Protein AF-A0A661PYQ3-F1 (afdb_monomer_lite)

Structure (mmCIF, N/CA/C/O backbone):
data_AF-A0A661PYQ3-F1
#
_entry.id   AF-A0A661PYQ3-F1
#
loop_
_atom_site.group_PDB
_atom_site.id
_atom_site.type_symbol
_atom_site.label_atom_id
_atom_site.label_alt_id
_atom_site.label_comp_id
_atom_site.label_asym_id
_atom_site.label_entity_id
_atom_site.label_seq_id
_atom_site.pdbx_PDB_ins_code
_atom_site.Cartn_x
_atom_site.Cartn_y
_atom_site.Cartn_z
_atom_site.occupancy
_atom_site.B_iso_or_equiv
_atom_site.auth_seq_id
_atom_site.auth_comp_id
_atom_site.auth_asym_id
_atom_site.auth_atom_id
_atom_site.pdbx_PDB_model_num
ATOM 1 N N . MET A 1 1 ? -65.614 -10.837 9.333 1.00 35.47 1 MET A N 1
ATOM 2 C CA . MET A 1 1 ? -64.323 -11.285 8.759 1.00 35.47 1 MET A CA 1
ATOM 3 C C . MET A 1 1 ? -63.733 -10.147 7.926 1.00 35.47 1 MET A C 1
ATOM 5 O O . MET A 1 1 ? -64.436 -9.728 7.028 1.00 35.47 1 MET A O 1
ATOM 9 N N . LYS A 1 2 ? -62.508 -9.677 8.266 1.00 38.47 2 LYS A N 1
ATOM 10 C CA . LYS A 1 2 ? -61.383 -9.217 7.393 1.00 38.47 2 LYS A CA 1
ATOM 11 C C . LYS A 1 2 ? -61.731 -8.227 6.240 1.00 38.47 2 LYS A C 1
ATOM 13 O O . LYS A 1 2 ? -62.550 -8.582 5.418 1.00 38.47 2 LYS A O 1
ATOM 18 N N . LYS A 1 3 ? -61.124 -7.056 5.976 1.00 41.38 3 LYS A N 1
ATOM 19 C CA . LYS A 1 3 ? -59.794 -6.437 6.216 1.00 41.38 3 LYS A CA 1
ATOM 20 C C . LYS A 1 3 ? -59.836 -5.016 5.567 1.00 41.38 3 LYS A C 1
ATOM 22 O O . LYS A 1 3 ? -60.310 -4.909 4.448 1.00 41.38 3 LYS A O 1
ATOM 27 N N . THR A 1 4 ? -59.574 -3.930 6.305 1.00 47.12 4 THR A N 1
ATOM 28 C CA . THR A 1 4 ? -58.440 -2.962 6.199 1.00 47.12 4 THR A CA 1
ATOM 29 C C . THR A 1 4 ? -58.164 -2.191 4.884 1.00 47.12 4 THR A C 1
ATOM 31 O O . THR A 1 4 ? -57.805 -2.809 3.892 1.00 47.12 4 THR A O 1
ATOM 34 N N . PHE A 1 5 ? -58.131 -0.847 5.027 1.00 45.41 5 PHE A N 1
ATOM 35 C CA . PHE A 1 5 ? -57.107 0.143 4.588 1.00 45.41 5 PHE A CA 1
ATOM 36 C C . PHE A 1 5 ? -56.780 0.381 3.093 1.00 45.41 5 PHE A C 1
ATOM 38 O O . PHE A 1 5 ? -56.378 -0.546 2.406 1.00 45.41 5 PHE A O 1
ATOM 45 N N . PHE A 1 6 ? -56.784 1.657 2.654 1.00 42.38 6 PHE A N 1
ATOM 46 C CA . PHE A 1 6 ? -55.590 2.483 2.302 1.00 42.38 6 PHE A CA 1
ATOM 47 C C . PHE A 1 6 ? -56.036 3.801 1.609 1.00 42.38 6 PHE A C 1
ATOM 49 O O . PHE A 1 6 ? -56.632 3.759 0.542 1.00 42.38 6 PHE A O 1
ATOM 56 N N . THR A 1 7 ? -56.041 4.955 2.287 1.00 38.56 7 THR A N 1
ATOM 57 C CA . THR A 1 7 ? -54.964 5.969 2.454 1.00 38.56 7 THR A CA 1
ATOM 58 C C . THR A 1 7 ? -54.831 6.949 1.277 1.00 38.56 7 THR A C 1
ATOM 60 O O . THR A 1 7 ? -54.416 6.602 0.177 1.00 38.56 7 THR A O 1
ATOM 63 N N . ILE A 1 8 ? -55.179 8.201 1.585 1.00 44.62 8 ILE A N 1
ATOM 64 C CA . ILE A 1 8 ? -55.162 9.415 0.764 1.00 44.62 8 ILE A CA 1
ATOM 65 C C . ILE A 1 8 ? -53.721 9.932 0.628 1.00 44.62 8 ILE A C 1
ATOM 67 O O . ILE A 1 8 ? -53.008 10.052 1.623 1.00 44.62 8 ILE A O 1
ATOM 71 N N . ILE A 1 9 ? -53.310 10.272 -0.594 1.00 46.56 9 ILE A N 1
ATOM 72 C CA . ILE A 1 9 ? -52.049 10.962 -0.891 1.00 46.56 9 ILE A CA 1
ATOM 73 C C . ILE A 1 9 ? -52.327 12.468 -0.866 1.00 46.56 9 ILE A C 1
ATOM 75 O O . ILE A 1 9 ? -52.945 13.000 -1.786 1.00 46.56 9 ILE A O 1
ATOM 79 N N . THR A 1 10 ? -51.869 13.163 0.173 1.00 43.22 10 THR A N 1
ATOM 80 C CA . THR A 1 10 ? -51.780 14.631 0.186 1.00 43.22 10 THR A CA 1
ATOM 81 C C . THR A 1 10 ? -50.326 15.057 0.055 1.00 43.22 10 THR A C 1
ATOM 83 O O . THR A 1 10 ? -49.495 14.793 0.921 1.00 43.22 10 THR A O 1
ATOM 86 N N . PHE A 1 11 ? -50.054 15.718 -1.063 1.00 44.66 11 PHE A N 1
ATOM 87 C CA . PHE A 1 11 ? -48.807 16.362 -1.445 1.00 44.66 11 PHE A CA 1
ATOM 88 C C . PHE A 1 11 ? -48.554 17.563 -0.516 1.00 44.66 11 PHE A C 1
ATOM 90 O O . PHE A 1 11 ? -49.356 18.495 -0.493 1.00 44.66 11 PHE A O 1
ATOM 97 N N . SER A 1 12 ? -47.471 17.551 0.265 1.00 40.53 12 SER A N 1
ATOM 98 C CA . SER A 1 12 ? -47.036 18.714 1.050 1.00 40.53 12 SER A CA 1
ATOM 99 C C . SER A 1 12 ? -45.620 19.100 0.637 1.00 40.53 12 SER A C 1
ATOM 101 O O . SER A 1 12 ? -44.662 18.353 0.831 1.00 40.53 12 SER A O 1
ATOM 103 N N . LEU A 1 13 ? -45.534 20.264 -0.001 1.00 44.94 13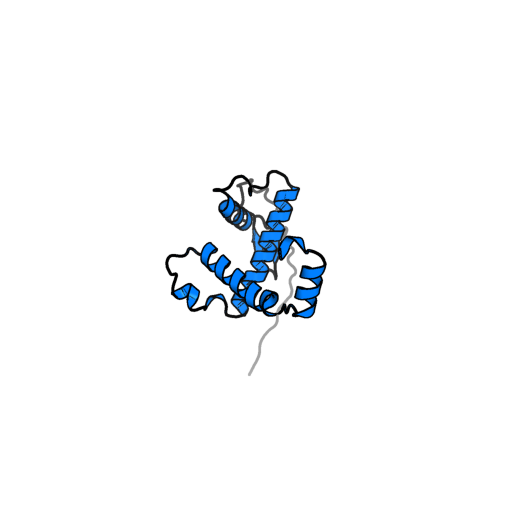 LEU A N 1
ATOM 104 C CA . LEU A 1 13 ? -44.326 20.948 -0.433 1.00 44.94 13 LEU A CA 1
ATOM 105 C C . LEU A 1 13 ? -43.700 21.636 0.790 1.00 44.94 13 LEU A C 1
ATOM 107 O O . LEU A 1 13 ? -44.252 22.616 1.288 1.00 44.94 13 LEU A O 1
ATOM 111 N N . ILE A 1 14 ? -42.565 21.131 1.280 1.00 45.75 14 ILE A N 1
ATOM 112 C CA . ILE A 1 14 ? -41.788 21.785 2.343 1.00 45.75 14 ILE A CA 1
ATOM 113 C C . ILE A 1 14 ? -40.665 22.612 1.711 1.00 45.75 14 ILE A C 1
ATOM 115 O O . ILE A 1 14 ? -39.756 22.090 1.068 1.00 45.75 14 ILE A O 1
ATOM 119 N N . LEU A 1 15 ? -40.770 23.923 1.923 1.00 54.09 15 LEU A N 1
ATOM 120 C CA . LEU A 1 15 ? -39.792 24.967 1.636 1.00 54.09 15 LEU A CA 1
ATOM 121 C C . LEU A 1 15 ? -38.628 24.864 2.640 1.00 54.09 15 LEU A C 1
ATOM 123 O O . LEU A 1 15 ? -38.844 25.022 3.842 1.00 54.09 15 LEU A O 1
ATOM 127 N N . LEU A 1 16 ? -37.402 24.608 2.170 1.00 52.47 16 LEU A N 1
ATOM 128 C CA . LEU A 1 16 ? -36.211 24.551 3.027 1.00 52.47 16 LEU A CA 1
ATOM 129 C C . LEU A 1 16 ? -35.504 25.916 3.037 1.00 52.47 16 LEU A C 1
ATOM 131 O O . LEU A 1 16 ? -34.950 26.359 2.033 1.00 52.47 16 LEU A O 1
ATOM 135 N N . ILE A 1 17 ? -35.559 26.584 4.188 1.00 60.09 17 ILE A N 1
ATOM 136 C CA . ILE A 1 17 ? -34.869 27.844 4.480 1.00 60.09 17 ILE A CA 1
ATOM 137 C C . ILE A 1 17 ? -33.366 27.554 4.617 1.00 60.09 17 ILE A C 1
ATOM 139 O O . ILE A 1 17 ? -32.960 26.748 5.452 1.00 60.09 17 ILE A O 1
ATOM 143 N N . PHE A 1 18 ? -32.543 28.218 3.803 1.00 54.41 18 PHE A N 1
ATOM 144 C CA . PHE A 1 18 ? -31.081 28.173 3.885 1.00 54.41 18 PHE A CA 1
ATOM 145 C C . PHE A 1 18 ? -30.596 29.133 4.984 1.00 54.41 18 PHE A C 1
ATOM 147 O O . PHE A 1 18 ? -30.748 30.348 4.866 1.00 54.41 18 PHE A O 1
ATOM 154 N N . LEU A 1 19 ? -30.007 28.592 6.052 1.00 52.66 19 LEU A N 1
ATOM 155 C CA . LEU A 1 19 ? -29.248 29.347 7.055 1.00 52.66 19 LEU A CA 1
ATOM 156 C C . LEU A 1 19 ? -27.764 29.380 6.638 1.00 52.66 19 LEU A C 1
ATOM 158 O O . LEU A 1 19 ? -27.196 28.311 6.401 1.00 52.66 19 LEU A O 1
ATOM 162 N N . PRO A 1 20 ? -27.100 30.551 6.567 1.00 55.34 20 PRO A N 1
ATOM 163 C CA . PRO A 1 20 ? -25.660 30.615 6.352 1.00 55.34 20 PRO A CA 1
ATOM 164 C C . PRO A 1 20 ? -24.947 30.242 7.659 1.00 55.34 20 PRO A C 1
ATOM 166 O O . PRO A 1 20 ? -24.861 31.035 8.594 1.00 55.34 20 PRO A O 1
ATOM 169 N N . GLY A 1 21 ? -24.483 28.995 7.738 1.00 43.53 21 GLY A N 1
ATOM 170 C CA . GLY A 1 21 ? -23.692 28.480 8.852 1.00 43.53 21 GLY A CA 1
ATOM 171 C C . GLY A 1 21 ? -22.240 28.948 8.777 1.00 43.53 21 GLY A C 1
ATOM 172 O O . G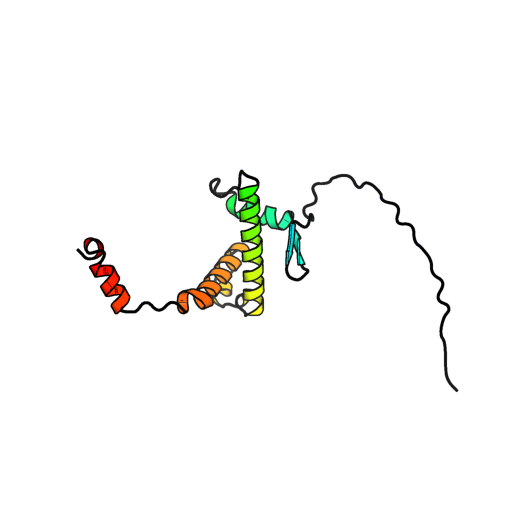LY A 1 21 ? -21.552 28.729 7.782 1.00 43.53 21 GLY A O 1
ATOM 173 N N . SER A 1 22 ? -21.799 29.593 9.851 1.00 47.97 22 SER A N 1
ATOM 174 C CA . SER A 1 22 ? -20.455 30.097 10.121 1.00 47.97 22 SER A CA 1
ATOM 175 C C . SER A 1 22 ? -19.358 29.046 9.909 1.00 47.97 22 SER A C 1
ATOM 177 O O . SER A 1 22 ? -19.472 27.912 10.371 1.00 47.97 22 SER A O 1
ATOM 179 N N . ALA A 1 23 ? -18.266 29.453 9.258 1.00 47.19 23 ALA A N 1
ATOM 180 C CA . ALA A 1 23 ? -17.074 28.645 9.028 1.00 47.19 23 ALA A CA 1
ATOM 181 C C . ALA A 1 23 ? -16.318 28.364 10.339 1.00 47.19 23 ALA A C 1
ATOM 183 O O . ALA A 1 23 ? -15.458 29.133 10.763 1.00 47.19 23 ALA A O 1
ATOM 184 N N . THR A 1 24 ? -16.621 27.238 10.974 1.00 46.16 24 THR A N 1
ATOM 185 C CA . THR A 1 24 ? -15.677 26.530 11.839 1.00 46.16 24 THR A CA 1
ATOM 186 C C . THR A 1 24 ? -14.892 25.563 10.953 1.00 46.16 24 THR A C 1
ATOM 188 O O . THR A 1 24 ? -15.473 24.916 10.083 1.00 46.16 24 THR A O 1
ATOM 191 N N . GLY A 1 25 ? -13.562 25.517 11.092 1.00 51.81 25 GLY A N 1
ATOM 192 C CA . GLY A 1 25 ? -12.700 24.631 10.304 1.00 51.81 25 GLY A CA 1
ATOM 193 C C . GLY A 1 25 ? -13.165 23.184 10.443 1.00 51.81 25 GLY A C 1
ATOM 194 O O . GLY A 1 25 ? -12.941 22.555 11.472 1.00 51.81 25 GLY A O 1
ATOM 195 N N . ASN A 1 26 ? -13.895 22.696 9.442 1.00 52.31 26 ASN A N 1
ATOM 196 C CA . ASN A 1 26 ? -14.599 21.432 9.541 1.00 52.31 26 ASN A CA 1
ATOM 197 C C . ASN A 1 26 ? -13.677 20.321 9.031 1.00 52.31 26 ASN A C 1
ATOM 199 O O . ASN A 1 26 ? -13.483 20.164 7.822 1.00 52.31 26 ASN A O 1
ATOM 203 N N . ASP A 1 27 ? -13.134 19.528 9.956 1.00 59.50 27 ASP A N 1
ATOM 204 C CA . ASP A 1 27 ? -12.419 18.272 9.671 1.00 59.50 27 ASP A CA 1
ATOM 205 C C . ASP A 1 27 ? -13.290 17.246 8.915 1.00 59.50 27 ASP A C 1
ATOM 207 O O . ASP A 1 27 ? -12.808 16.196 8.498 1.00 59.50 27 ASP A O 1
ATOM 211 N N . GLN A 1 28 ? -14.570 17.558 8.693 1.00 73.00 28 GLN A N 1
ATOM 212 C CA . GLN A 1 28 ? -15.524 16.741 7.949 1.00 73.00 28 GLN A CA 1
ATOM 213 C C . GLN A 1 28 ? -15.716 17.174 6.487 1.00 73.00 28 GLN A C 1
ATOM 215 O O . GLN A 1 28 ? -16.602 16.643 5.817 1.00 73.00 28 GLN A O 1
ATOM 220 N N . ASN A 1 29 ? -14.934 18.129 5.961 1.00 88.81 29 ASN A N 1
ATOM 221 C CA . ASN A 1 29 ? -15.039 18.475 4.541 1.00 88.81 29 ASN A CA 1
ATOM 222 C C . ASN A 1 29 ? -14.647 17.264 3.679 1.00 88.81 29 ASN A C 1
ATOM 224 O O . ASN A 1 29 ? -13.529 16.762 3.787 1.00 88.81 29 ASN A O 1
ATOM 228 N N . VAL A 1 30 ? -15.559 16.788 2.834 1.00 90.44 30 VAL A N 1
ATOM 229 C CA . VAL A 1 30 ? -15.335 15.600 2.002 1.00 90.44 30 VAL A CA 1
ATOM 230 C C . VAL A 1 30 ? -14.441 15.979 0.824 1.00 90.44 30 VAL A C 1
ATOM 232 O O . VAL A 1 30 ? -14.815 16.798 -0.010 1.00 90.44 30 VAL A O 1
ATOM 235 N N . LEU A 1 31 ? -13.254 15.378 0.756 1.00 88.81 31 LEU A N 1
ATOM 236 C CA . LEU A 1 31 ? -12.271 15.599 -0.307 1.00 88.81 31 LEU A CA 1
ATOM 237 C C . LEU A 1 31 ? -12.403 14.581 -1.443 1.00 88.81 31 LEU A C 1
ATOM 239 O O . LEU A 1 31 ? -12.105 14.898 -2.591 1.00 88.81 31 LEU A O 1
ATOM 243 N N . ALA A 1 32 ? -12.844 13.362 -1.130 1.00 88.00 32 ALA A N 1
ATOM 244 C CA . ALA A 1 32 ? -13.129 12.315 -2.107 1.00 88.00 32 ALA A CA 1
ATOM 245 C C . ALA A 1 32 ? -14.182 11.336 -1.568 1.00 88.00 32 ALA A C 1
ATOM 247 O O . ALA A 1 32 ? -14.502 11.340 -0.382 1.00 88.00 32 ALA A O 1
ATOM 248 N N . THR A 1 33 ? -14.732 10.484 -2.434 1.00 88.50 33 THR A N 1
ATOM 249 C CA . THR A 1 33 ? -15.636 9.390 -2.043 1.00 88.50 33 THR A CA 1
ATOM 250 C C . THR A 1 33 ? -15.152 8.086 -2.666 1.00 88.50 33 THR A C 1
ATOM 252 O O . THR A 1 33 ? -14.947 8.026 -3.874 1.00 88.50 33 THR A O 1
ATOM 255 N N . LEU A 1 34 ? -14.983 7.048 -1.847 1.00 86.06 34 LEU A N 1
ATOM 256 C CA . LEU A 1 34 ? -14.524 5.715 -2.246 1.00 86.06 34 LEU A CA 1
ATOM 257 C C . LEU A 1 34 ? -15.573 4.684 -1.835 1.00 86.06 34 LEU A C 1
ATOM 259 O O . LEU A 1 34 ? -15.831 4.519 -0.644 1.00 86.06 34 LEU A O 1
ATOM 263 N N . ASP A 1 35 ? -16.206 4.017 -2.802 1.00 84.25 35 ASP A N 1
ATOM 264 C CA . ASP A 1 35 ? -17.291 3.050 -2.564 1.00 84.25 35 ASP A CA 1
ATOM 265 C C . ASP A 1 35 ? -18.395 3.593 -1.629 1.00 84.25 35 ASP A C 1
ATOM 267 O O . ASP A 1 35 ? -18.870 2.916 -0.716 1.00 84.25 35 ASP A O 1
ATOM 271 N N . GLY A 1 36 ? -18.767 4.865 -1.811 1.00 83.69 36 GLY A N 1
ATOM 272 C CA . GLY A 1 36 ? -19.763 5.550 -0.979 1.00 83.69 36 GLY A CA 1
ATOM 273 C C . GLY A 1 36 ? -19.269 5.983 0.408 1.00 83.69 36 GLY A C 1
ATOM 274 O O . GLY A 1 36 ? -20.051 6.543 1.174 1.00 83.69 36 GLY A O 1
ATOM 275 N N . LYS A 1 37 ? -17.990 5.766 0.746 1.00 85.62 37 LYS A N 1
ATOM 276 C CA . LYS A 1 37 ? -17.371 6.251 1.988 1.00 85.62 37 LYS A CA 1
ATOM 277 C C . LYS A 1 37 ? -16.594 7.546 1.741 1.00 85.62 37 LYS A C 1
ATOM 279 O O . LYS A 1 37 ? -15.773 7.578 0.822 1.00 85.62 37 LYS A O 1
ATOM 284 N N . PRO A 1 38 ? -16.809 8.599 2.543 1.00 89.44 38 PRO A N 1
ATOM 285 C CA . PRO A 1 38 ? -16.071 9.843 2.389 1.00 89.44 38 PRO A CA 1
ATOM 286 C C . PRO A 1 38 ? -14.613 9.677 2.836 1.00 89.44 38 PRO A C 1
ATOM 288 O O . PRO A 1 38 ? -14.338 9.036 3.847 1.00 89.44 38 PRO A O 1
ATOM 291 N N . VAL A 1 39 ? -13.700 10.298 2.094 1.00 88.88 39 VAL A N 1
ATOM 292 C CA . VAL A 1 39 ? -12.346 10.643 2.540 1.00 88.88 39 VAL A CA 1
ATOM 293 C C . VAL A 1 39 ? -12.370 12.128 2.866 1.00 88.88 39 VAL A C 1
ATOM 295 O O . VAL A 1 39 ? -12.685 12.950 2.002 1.00 88.88 39 VAL A O 1
ATOM 298 N N . THR A 1 40 ? -12.094 12.471 4.115 1.00 92.81 40 THR A N 1
ATOM 299 C CA . THR A 1 40 ? -12.305 13.815 4.659 1.00 92.81 40 THR A CA 1
ATOM 300 C C . THR A 1 40 ? -11.015 14.630 4.747 1.00 92.81 40 THR A C 1
ATOM 302 O O . THR A 1 40 ? -9.900 14.115 4.627 1.00 92.81 40 THR A O 1
ATOM 305 N N . SER A 1 41 ? -11.157 15.932 4.990 1.00 90.69 41 SER A N 1
ATOM 306 C CA . SER A 1 41 ? -10.048 16.824 5.321 1.00 90.69 41 SER A CA 1
ATOM 307 C C . SER A 1 41 ? -9.322 16.392 6.595 1.00 90.69 41 SER A C 1
ATOM 309 O O . SER A 1 41 ? -8.100 16.531 6.651 1.00 90.69 41 SER A O 1
ATOM 311 N N . GLY A 1 42 ? -10.031 15.831 7.579 1.00 90.69 42 GLY A N 1
ATOM 312 C CA . GLY A 1 42 ? -9.440 15.248 8.782 1.00 90.69 42 GLY A CA 1
ATOM 313 C C . GLY A 1 42 ? -8.573 14.024 8.480 1.00 90.69 42 GLY A C 1
ATOM 314 O O . GLY A 1 42 ? -7.451 13.930 8.980 1.00 90.69 42 GLY A O 1
ATOM 315 N N . ASP A 1 43 ? -9.031 13.127 7.601 1.00 88.94 43 ASP A N 1
ATOM 316 C CA . ASP A 1 43 ? -8.240 11.965 7.163 1.00 88.94 43 ASP A CA 1
ATOM 317 C C . ASP A 1 43 ? -6.944 12.411 6.483 1.00 88.94 43 ASP A C 1
ATOM 319 O O . ASP A 1 43 ? -5.858 11.912 6.787 1.00 88.94 43 ASP A O 1
ATOM 323 N N . PHE A 1 44 ? -7.042 13.418 5.612 1.00 91.19 44 PHE A N 1
ATOM 324 C CA . PHE A 1 44 ? -5.882 13.979 4.931 1.00 91.19 44 PHE A CA 1
ATOM 325 C C . PHE A 1 44 ? -4.914 14.684 5.886 1.00 91.19 44 PHE A C 1
ATOM 327 O O . PHE A 1 44 ? -3.701 14.507 5.773 1.00 91.19 44 PHE A O 1
ATOM 334 N N . GLN A 1 45 ? -5.417 15.426 6.874 1.00 89.12 45 GLN A N 1
ATOM 335 C CA . GLN A 1 45 ? -4.579 16.016 7.921 1.00 89.12 45 GLN A CA 1
ATOM 336 C C . GLN A 1 45 ? -3.880 14.951 8.771 1.00 89.12 45 GLN A C 1
ATOM 338 O O . GLN A 1 45 ? -2.699 15.089 9.078 1.00 89.12 45 GLN A O 1
ATOM 343 N N . ASN A 1 46 ? -4.568 13.869 9.134 1.00 87.31 46 ASN A N 1
ATOM 344 C CA . ASN A 1 46 ? -3.956 12.773 9.884 1.00 87.31 46 ASN A CA 1
ATOM 345 C C . ASN A 1 46 ? -2.890 12.042 9.065 1.00 87.31 46 ASN A C 1
ATOM 347 O O . ASN A 1 46 ? -1.867 11.640 9.616 1.00 87.31 46 ASN A O 1
ATOM 351 N N . TYR A 1 47 ? -3.094 11.921 7.754 1.00 86.44 47 TYR A N 1
ATOM 352 C CA . TYR A 1 47 ? -2.084 11.385 6.850 1.00 86.44 47 TYR A CA 1
ATOM 353 C C . TYR A 1 47 ? -0.855 12.298 6.750 1.00 86.44 47 TYR A C 1
ATOM 355 O O . TYR A 1 47 ? 0.272 11.812 6.810 1.00 86.44 47 TYR A O 1
ATOM 363 N N . LEU A 1 48 ? -1.053 13.619 6.689 1.00 85.94 48 LEU A N 1
ATOM 364 C CA . LEU A 1 48 ? 0.037 14.602 6.702 1.00 85.94 48 LEU A CA 1
ATOM 365 C C . LEU A 1 48 ? 0.909 14.502 7.961 1.00 85.94 48 LEU A C 1
ATOM 367 O O . LEU A 1 48 ? 2.128 14.630 7.859 1.00 85.94 48 LEU A O 1
ATOM 371 N N . LYS A 1 49 ? 0.313 14.206 9.124 1.00 86.25 49 LYS A N 1
ATOM 372 C CA . LYS A 1 49 ? 1.048 14.066 10.394 1.00 86.25 49 LYS A CA 1
ATOM 373 C C . LYS A 1 49 ? 2.094 12.950 10.382 1.00 86.25 49 LYS A C 1
ATOM 375 O O . LYS A 1 49 ? 3.054 13.010 11.143 1.00 86.25 49 LYS A O 1
ATOM 380 N N . LEU A 1 50 ? 1.960 11.953 9.501 1.00 80.00 50 LEU A N 1
ATOM 381 C CA . LEU A 1 50 ? 2.973 10.899 9.342 1.00 80.00 50 LEU A CA 1
ATOM 382 C C . LEU A 1 50 ? 4.322 11.447 8.867 1.00 80.00 50 LEU A C 1
ATOM 384 O O . LEU A 1 50 ? 5.360 10.833 9.103 1.00 80.00 50 LEU A O 1
ATOM 388 N N . PHE A 1 51 ? 4.299 12.610 8.226 1.00 82.25 51 PHE A N 1
ATOM 389 C CA . PHE A 1 51 ? 5.460 13.269 7.651 1.00 82.25 51 PHE A CA 1
ATOM 390 C C . PHE A 1 51 ? 5.952 14.445 8.503 1.00 82.25 51 PHE A C 1
ATOM 392 O O . PHE A 1 51 ? 6.907 15.114 8.123 1.00 82.25 51 PHE A O 1
ATOM 399 N N . ASP A 1 52 ? 5.344 14.710 9.665 1.00 81.88 52 ASP A N 1
ATOM 400 C CA . ASP A 1 52 ? 5.687 15.881 10.485 1.00 81.88 52 ASP A CA 1
ATOM 401 C C . ASP A 1 52 ? 7.140 15.878 10.973 1.00 81.88 52 ASP A C 1
ATOM 403 O O . ASP A 1 52 ? 7.727 16.944 11.163 1.00 81.88 52 ASP A O 1
ATOM 407 N N . ASN A 1 53 ? 7.727 14.689 11.121 1.00 79.94 53 ASN A N 1
ATOM 408 C CA . ASN A 1 53 ? 9.116 14.510 11.540 1.00 79.94 53 ASN A CA 1
ATOM 409 C C . ASN A 1 53 ? 10.126 14.665 10.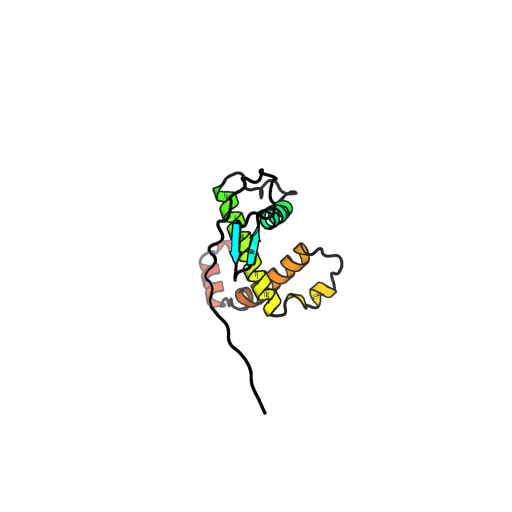392 1.00 79.94 53 ASN A C 1
ATOM 411 O O . ASN A 1 53 ? 11.330 14.658 10.643 1.00 79.94 53 ASN A O 1
ATOM 415 N N . ASP A 1 54 ? 9.668 14.797 9.144 1.00 80.19 54 ASP A N 1
ATOM 416 C CA . ASP A 1 54 ? 10.537 14.947 7.981 1.00 80.19 54 ASP A CA 1
ATOM 417 C C . ASP A 1 54 ? 9.992 16.021 7.019 1.00 80.19 54 ASP A C 1
ATOM 419 O O . ASP A 1 54 ? 9.125 15.752 6.179 1.00 80.19 54 ASP A O 1
ATOM 423 N N . PRO A 1 55 ? 10.529 17.254 7.103 1.00 76.56 55 PRO A N 1
ATOM 424 C CA . PRO A 1 55 ? 10.088 18.388 6.294 1.00 76.56 55 PRO A CA 1
ATOM 425 C C . PRO A 1 55 ? 10.117 18.137 4.783 1.00 76.56 55 PRO A C 1
ATOM 427 O O . PRO A 1 55 ? 9.381 18.797 4.055 1.00 76.56 55 PRO A O 1
ATOM 430 N N . ARG A 1 56 ? 10.928 17.183 4.301 1.00 75.56 56 ARG A N 1
ATOM 431 C CA . ARG A 1 56 ? 11.047 16.853 2.871 1.00 75.56 56 ARG A CA 1
ATOM 432 C C . ARG A 1 56 ? 9.770 16.249 2.296 1.00 75.56 56 ARG A C 1
ATOM 434 O O . ARG A 1 56 ? 9.585 16.263 1.084 1.00 75.56 56 ARG A O 1
ATOM 441 N N . PHE A 1 57 ? 8.901 15.716 3.152 1.00 74.31 57 PHE A N 1
ATOM 442 C CA . PHE A 1 57 ? 7.650 15.075 2.753 1.00 74.31 57 PHE A CA 1
ATOM 443 C C . PHE A 1 57 ? 6.417 15.951 3.015 1.00 74.31 57 PHE A C 1
ATOM 445 O O . PHE A 1 57 ? 5.286 15.485 2.860 1.00 74.31 57 PHE A O 1
ATOM 452 N N . ARG A 1 58 ? 6.603 17.229 3.379 1.00 80.12 58 ARG A N 1
ATOM 453 C CA . ARG A 1 58 ? 5.498 18.185 3.491 1.00 80.12 58 ARG A CA 1
ATOM 454 C C . ARG A 1 58 ? 5.189 18.810 2.127 1.00 80.12 58 ARG A C 1
ATOM 456 O O . ARG A 1 58 ? 6.059 19.466 1.562 1.00 80.12 58 ARG A O 1
ATOM 463 N N . PRO A 1 59 ? 3.961 18.658 1.599 1.00 82.12 59 PRO A N 1
ATOM 464 C CA . PRO A 1 59 ? 3.588 19.281 0.339 1.00 82.12 59 PRO A CA 1
ATOM 465 C C . PRO A 1 59 ? 3.403 20.792 0.530 1.00 82.12 59 PRO A C 1
ATOM 467 O O . PRO A 1 59 ? 2.535 21.238 1.284 1.00 82.12 59 PRO A O 1
ATOM 470 N N . ASP A 1 60 ? 4.212 21.569 -0.176 1.00 84.25 60 ASP A N 1
ATOM 471 C CA . ASP A 1 60 ? 4.253 23.033 -0.155 1.00 84.25 60 ASP A CA 1
ATOM 472 C C . ASP A 1 60 ? 3.402 23.679 -1.263 1.00 84.25 60 ASP A C 1
ATOM 474 O O . ASP A 1 60 ? 2.948 24.813 -1.121 1.00 84.25 60 ASP A O 1
ATOM 478 N N . THR A 1 61 ? 3.119 22.939 -2.336 1.00 89.69 61 THR A N 1
ATOM 479 C CA . THR A 1 61 ? 2.312 23.387 -3.481 1.00 89.69 61 THR A CA 1
ATOM 480 C C . THR A 1 61 ? 0.936 22.707 -3.536 1.00 89.69 61 THR A C 1
ATOM 482 O O . THR A 1 61 ? 0.784 21.567 -3.077 1.00 89.69 61 THR A O 1
ATOM 485 N N . PRO A 1 62 ? -0.097 23.352 -4.116 1.00 88.94 62 PRO A N 1
ATOM 486 C CA . PRO A 1 62 ? -1.397 22.721 -4.361 1.00 88.94 62 PRO A CA 1
ATOM 487 C C . PRO A 1 62 ? -1.295 21.402 -5.142 1.00 88.94 62 PRO A C 1
ATOM 489 O O . PRO A 1 62 ? -1.986 20.434 -4.825 1.00 88.94 62 PRO A O 1
ATOM 492 N N . GLU A 1 63 ? -0.393 21.334 -6.118 1.00 90.62 63 GLU A N 1
ATOM 493 C CA . GLU A 1 63 ? -0.137 20.152 -6.936 1.00 90.62 63 GLU A CA 1
ATOM 494 C C . GLU A 1 63 ? 0.452 19.013 -6.098 1.00 90.62 63 GLU A C 1
ATOM 496 O O . GLU A 1 63 ? -0.009 17.873 -6.194 1.00 90.62 63 GLU A O 1
ATOM 501 N N . ALA A 1 64 ? 1.430 19.308 -5.232 1.00 88.06 64 ALA A N 1
ATOM 502 C CA . ALA A 1 64 ? 1.984 18.322 -4.307 1.00 88.06 64 ALA A CA 1
ATOM 503 C C . ALA A 1 64 ? 0.925 17.826 -3.310 1.00 88.06 64 ALA A C 1
ATOM 505 O O . ALA A 1 64 ? 0.850 16.629 -3.031 1.00 88.06 64 ALA A O 1
ATOM 506 N N . ARG A 1 65 ? 0.053 18.719 -2.819 1.00 88.50 65 ARG A N 1
ATOM 507 C CA . ARG A 1 65 ? -1.066 18.347 -1.935 1.00 88.50 65 ARG A CA 1
ATOM 508 C C . ARG A 1 65 ? -2.054 17.423 -2.642 1.00 88.50 65 ARG A C 1
ATOM 510 O O . ARG A 1 65 ? -2.496 16.450 -2.038 1.00 88.50 65 ARG A O 1
ATOM 517 N N . LYS A 1 66 ? -2.369 17.694 -3.913 1.00 89.75 66 LYS A N 1
ATOM 518 C CA . LYS A 1 66 ? -3.237 16.836 -4.728 1.00 89.75 66 LYS A CA 1
ATOM 519 C C . LYS A 1 66 ? -2.635 15.441 -4.907 1.00 89.75 66 LYS A C 1
ATOM 521 O O . LYS A 1 66 ? -3.319 14.464 -4.626 1.00 89.75 66 LYS A O 1
ATOM 526 N N . LYS A 1 67 ? -1.357 15.343 -5.286 1.00 90.50 67 LYS A N 1
ATOM 527 C CA . LYS A 1 67 ? -0.660 14.047 -5.401 1.00 90.50 67 LYS A CA 1
ATOM 528 C C . LYS A 1 67 ? -0.672 13.274 -4.087 1.00 90.50 67 LYS A C 1
ATOM 530 O O . LYS A 1 67 ? -0.891 12.069 -4.065 1.00 90.50 67 LYS A O 1
ATOM 535 N N . LEU A 1 68 ? -0.474 13.963 -2.965 1.00 89.44 68 LEU A N 1
ATOM 536 C CA . LEU A 1 68 ? -0.515 13.309 -1.663 1.00 89.44 68 LEU A CA 1
ATOM 537 C C . LEU A 1 68 ? -1.924 12.816 -1.296 1.00 89.44 68 LEU A C 1
ATOM 539 O O . LEU A 1 68 ? -2.055 11.761 -0.678 1.00 89.44 68 LEU A O 1
ATOM 543 N N . LEU A 1 69 ? -2.973 13.545 -1.686 1.00 91.06 69 LEU A N 1
ATOM 544 C CA . LEU A 1 69 ? -4.355 13.087 -1.539 1.00 91.06 69 LEU A CA 1
ATOM 545 C C . LEU A 1 69 ? -4.629 11.848 -2.406 1.00 91.06 69 LEU A C 1
ATOM 547 O O . LEU A 1 69 ? -5.257 10.909 -1.927 1.00 91.06 69 LEU A O 1
ATOM 551 N N . GLU A 1 70 ? -4.122 11.811 -3.641 1.00 92.38 70 GLU A N 1
ATOM 552 C CA . GLU A 1 70 ? -4.186 10.624 -4.509 1.00 92.38 70 GLU A CA 1
ATOM 553 C C . GLU A 1 70 ? -3.500 9.421 -3.838 1.00 92.38 70 GLU A C 1
ATOM 555 O O . GLU A 1 70 ? -4.096 8.351 -3.731 1.00 92.38 70 GLU A O 1
ATOM 560 N N . HIS A 1 71 ? -2.320 9.614 -3.240 1.00 91.50 71 HIS A N 1
ATOM 561 C CA . HIS A 1 71 ? -1.653 8.561 -2.466 1.00 91.50 71 HIS A CA 1
ATOM 562 C C . HIS A 1 71 ? -2.466 8.079 -1.256 1.00 91.50 71 HIS A C 1
ATOM 564 O O . HIS A 1 71 ? -2.473 6.882 -0.958 1.00 91.50 71 HIS A O 1
ATOM 570 N N . LEU A 1 72 ? -3.157 8.978 -0.548 1.00 91.50 72 LEU A N 1
ATOM 571 C CA . LEU A 1 72 ? -4.056 8.591 0.544 1.00 91.50 72 LEU A CA 1
ATOM 572 C C . LEU A 1 72 ? -5.228 7.743 0.031 1.00 91.50 72 LEU A C 1
ATOM 574 O O . LEU A 1 72 ? -5.613 6.764 0.677 1.00 91.50 72 LEU A O 1
ATOM 578 N N . ILE A 1 73 ? -5.788 8.102 -1.123 1.00 92.81 73 ILE A N 1
ATOM 579 C CA . ILE A 1 73 ? -6.864 7.349 -1.769 1.00 92.81 73 ILE A CA 1
ATOM 580 C C . ILE A 1 73 ? -6.380 5.942 -2.133 1.00 92.81 73 ILE A C 1
ATOM 582 O O . ILE A 1 73 ? -7.002 4.965 -1.714 1.00 92.81 73 ILE A O 1
ATOM 586 N N . ASP A 1 74 ? -5.240 5.827 -2.814 1.00 93.00 74 ASP A N 1
ATOM 587 C CA . ASP A 1 74 ? -4.653 4.538 -3.194 1.00 93.00 74 ASP A CA 1
ATOM 588 C C . ASP A 1 74 ? -4.382 3.665 -1.967 1.00 93.00 74 ASP A C 1
ATOM 590 O O . ASP A 1 74 ? -4.779 2.496 -1.911 1.00 93.00 74 ASP A O 1
ATOM 594 N N . ARG A 1 75 ? -3.770 4.252 -0.930 1.00 92.62 75 ARG A N 1
ATOM 595 C CA . ARG A 1 75 ? -3.534 3.577 0.351 1.00 92.62 75 ARG A CA 1
ATOM 596 C C . ARG A 1 75 ? -4.842 3.055 0.943 1.00 92.62 75 ARG A C 1
ATOM 598 O O . ARG A 1 75 ? -4.892 1.919 1.413 1.00 92.62 75 ARG A O 1
ATOM 605 N N . THR A 1 76 ? -5.897 3.864 0.913 1.00 91.94 76 THR A N 1
ATOM 606 C CA . THR A 1 76 ? -7.216 3.500 1.446 1.00 91.94 76 THR A CA 1
ATOM 607 C C . THR A 1 76 ? -7.813 2.319 0.689 1.00 91.94 76 THR A C 1
ATOM 609 O O . THR A 1 76 ? -8.274 1.364 1.315 1.00 91.94 76 THR A O 1
ATOM 612 N N . ILE A 1 77 ? -7.762 2.341 -0.644 1.00 93.88 77 ILE A N 1
ATOM 613 C CA . ILE A 1 77 ? -8.244 1.247 -1.499 1.00 93.88 77 ILE A CA 1
ATOM 614 C C . ILE A 1 77 ? -7.490 -0.049 -1.176 1.00 93.88 77 ILE A C 1
ATOM 616 O O . ILE A 1 77 ? -8.109 -1.094 -0.952 1.00 93.88 77 ILE A O 1
ATOM 620 N N . LEU A 1 78 ? -6.160 0.016 -1.077 1.00 95.44 78 LEU A N 1
ATOM 621 C CA . LEU A 1 78 ? -5.333 -1.147 -0.759 1.00 95.44 78 LEU A CA 1
ATOM 622 C C . LEU A 1 78 ? -5.623 -1.699 0.642 1.00 95.44 78 LEU A C 1
ATOM 624 O O . LEU A 1 78 ? -5.725 -2.913 0.803 1.00 95.44 78 LEU A O 1
ATOM 628 N N . LEU A 1 79 ? -5.818 -0.843 1.649 1.00 94.69 79 LEU A N 1
ATOM 629 C CA . LEU A 1 79 ? -6.179 -1.282 3.002 1.00 94.69 79 LEU A CA 1
ATOM 630 C C . LEU A 1 79 ? -7.567 -1.927 3.051 1.00 94.69 79 LEU A C 1
ATOM 632 O O . LEU A 1 79 ? -7.759 -2.929 3.743 1.00 94.69 79 LEU A O 1
ATOM 636 N N . GLN A 1 80 ? -8.532 -1.403 2.294 1.00 93.81 80 GLN A N 1
ATOM 637 C CA . GLN A 1 80 ? -9.848 -2.030 2.167 1.00 93.81 80 GLN A CA 1
ATOM 638 C C . GLN A 1 80 ? -9.750 -3.407 1.508 1.00 93.81 80 GLN A C 1
ATOM 640 O O . GLN A 1 80 ? -10.379 -4.357 1.982 1.00 93.81 80 GLN A O 1
ATOM 645 N N . TYR A 1 81 ? -8.948 -3.536 0.448 1.00 95.31 81 TYR A N 1
ATOM 646 C CA . TYR A 1 81 ? -8.670 -4.824 -0.180 1.00 95.31 81 TYR A CA 1
ATOM 647 C C . TYR A 1 81 ? -8.001 -5.783 0.811 1.00 95.31 81 TYR A C 1
ATOM 649 O O . TYR A 1 81 ? -8.483 -6.899 0.995 1.00 95.31 81 TYR A O 1
ATOM 657 N N . ALA A 1 82 ? -6.947 -5.339 1.498 1.00 96.75 82 ALA A N 1
ATOM 658 C CA . ALA A 1 82 ? -6.198 -6.131 2.468 1.00 96.75 82 ALA A CA 1
ATOM 659 C C . ALA A 1 82 ? -7.108 -6.669 3.584 1.00 96.75 82 ALA A C 1
ATOM 661 O O . ALA A 1 82 ? -7.075 -7.858 3.899 1.00 96.75 82 ALA A O 1
ATOM 662 N N . LYS A 1 83 ? -7.992 -5.816 4.120 1.00 95.56 83 LYS A N 1
ATOM 663 C CA . LYS A 1 83 ? -8.987 -6.205 5.126 1.00 95.56 83 LYS A CA 1
ATOM 664 C C . LYS A 1 83 ? -9.950 -7.269 4.611 1.00 95.56 83 LYS A C 1
ATOM 666 O O . LYS A 1 83 ? -10.212 -8.240 5.309 1.00 95.56 83 LYS A O 1
ATOM 671 N N . LYS A 1 84 ? -10.457 -7.118 3.384 1.00 95.50 84 LYS A N 1
ATOM 672 C CA . LYS A 1 84 ? -11.344 -8.116 2.760 1.00 95.50 84 LYS A CA 1
ATOM 673 C C . LYS A 1 84 ? -10.655 -9.473 2.541 1.00 95.50 84 LYS A C 1
ATOM 675 O O . LYS A 1 84 ? -11.351 -10.476 2.449 1.00 95.50 84 LYS A O 1
ATOM 680 N N . HIS A 1 85 ? -9.323 -9.507 2.466 1.00 96.50 85 HIS A N 1
ATOM 681 C CA . HIS A 1 85 ? -8.537 -10.707 2.156 1.00 96.50 85 HIS A CA 1
ATOM 682 C C . HIS A 1 85 ? -7.750 -11.267 3.352 1.00 96.50 85 HIS A C 1
ATOM 684 O O . HIS A 1 85 ? -6.859 -12.088 3.158 1.00 96.50 85 HIS A O 1
ATOM 690 N N . GLY A 1 86 ? -8.071 -10.855 4.581 1.00 95.44 86 GLY A N 1
ATOM 691 C CA . GLY A 1 86 ? -7.519 -11.485 5.784 1.00 95.44 86 GLY A CA 1
ATOM 692 C C . GLY A 1 86 ? -6.110 -11.025 6.184 1.00 95.44 86 GLY A C 1
ATOM 693 O O . GLY A 1 86 ? -5.446 -11.679 6.988 1.00 95.44 86 GLY A O 1
ATOM 694 N N . TYR A 1 87 ? -5.611 -9.920 5.620 1.00 96.12 87 TYR A N 1
ATOM 695 C CA . TYR A 1 87 ? -4.272 -9.417 5.953 1.00 96.12 87 TYR A CA 1
ATOM 696 C C . TYR A 1 87 ? -4.212 -8.729 7.328 1.00 96.12 87 TYR A C 1
ATOM 698 O O . TYR A 1 87 ? -3.125 -8.503 7.851 1.00 96.12 87 TYR A O 1
ATOM 706 N N . PHE A 1 88 ? -5.350 -8.396 7.943 1.00 94.50 88 PHE A N 1
ATOM 707 C CA . PHE A 1 88 ? -5.380 -7.801 9.286 1.00 94.50 88 PHE A CA 1
ATOM 708 C C . PHE A 1 88 ? -5.230 -8.858 10.394 1.00 94.50 88 PHE A C 1
ATOM 710 O O . PHE A 1 88 ? -4.969 -8.528 11.549 1.00 94.50 88 PHE A O 1
ATOM 717 N N . GLU A 1 89 ? -5.344 -10.133 10.035 1.00 93.12 89 GLU A N 1
ATOM 718 C CA . GLU A 1 89 ? -5.319 -11.298 10.911 1.00 93.12 89 GLU A CA 1
ATOM 719 C C . GLU A 1 89 ? -3.956 -12.016 10.883 1.00 93.12 89 GLU A C 1
ATOM 721 O O . GLU A 1 89 ? -3.789 -13.082 11.481 1.00 93.12 89 GLU A O 1
ATOM 726 N N . LEU A 1 90 ? -2.960 -11.434 10.203 1.00 89.94 90 LEU A N 1
ATOM 727 C CA . LEU A 1 90 ? -1.607 -11.977 10.125 1.00 89.94 90 LEU A CA 1
ATOM 728 C C . LEU A 1 90 ? -1.020 -12.184 11.528 1.00 89.94 90 LEU A C 1
ATOM 730 O O . LEU A 1 90 ? -0.948 -11.260 12.342 1.00 89.94 90 LEU A O 1
ATOM 734 N N . LYS A 1 91 ? -0.503 -13.392 11.786 1.00 88.50 91 LYS A N 1
ATOM 735 C CA . LYS A 1 91 ? 0.177 -13.737 13.051 1.00 88.50 91 LYS A CA 1
ATOM 736 C C . LYS A 1 91 ? 1.325 -12.782 13.379 1.00 88.50 91 LYS A C 1
ATOM 738 O O . LYS A 1 91 ? 1.613 -12.534 14.544 1.00 88.50 91 LYS A O 1
ATOM 743 N N . GLU A 1 92 ? 1.987 -12.242 12.359 1.00 84.06 92 GLU A N 1
ATOM 744 C CA . GLU A 1 92 ? 3.058 -11.264 12.528 1.00 84.06 92 GLU A CA 1
ATOM 745 C C . GLU A 1 92 ? 2.581 -9.996 13.245 1.00 84.06 92 GLU A C 1
ATOM 747 O O . GLU A 1 92 ? 3.246 -9.547 14.174 1.00 84.06 92 GLU A O 1
ATOM 752 N N . LEU A 1 93 ? 1.383 -9.496 12.930 1.00 87.25 93 LEU A N 1
ATOM 753 C CA . LEU A 1 93 ? 0.809 -8.327 13.602 1.00 87.25 93 LEU A CA 1
ATOM 754 C C . LEU A 1 93 ? 0.516 -8.601 15.082 1.00 87.25 93 LEU A C 1
ATOM 756 O O . LEU A 1 93 ? 0.653 -7.709 15.915 1.00 87.25 93 LEU A O 1
ATOM 760 N N . GLN A 1 94 ? 0.152 -9.842 15.422 1.00 83.25 94 GLN A N 1
ATOM 761 C CA . GLN A 1 94 ? -0.095 -10.259 16.807 1.00 83.25 94 GLN A CA 1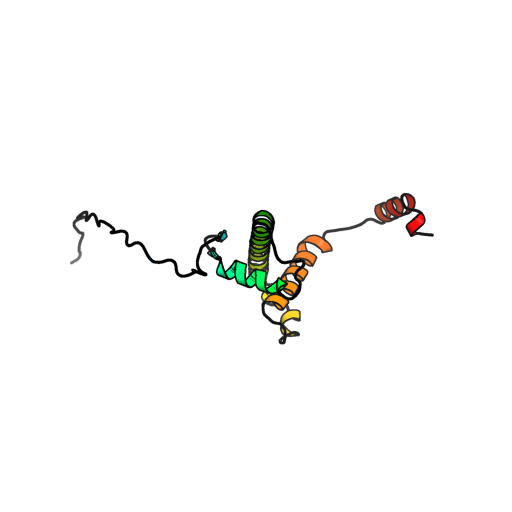
ATOM 762 C C . GLN A 1 94 ? 1.197 -10.323 17.632 1.00 83.25 94 GLN A C 1
ATOM 764 O O . GLN A 1 94 ? 1.173 -10.053 18.831 1.00 83.25 94 GLN A O 1
ATOM 769 N N . ARG A 1 95 ? 2.332 -10.643 16.996 1.00 84.62 95 ARG A N 1
ATOM 770 C CA . ARG A 1 95 ? 3.653 -10.671 17.650 1.00 84.62 95 ARG A CA 1
ATOM 771 C C . ARG A 1 95 ? 4.203 -9.276 17.950 1.00 84.62 95 ARG A C 1
ATOM 773 O O . ARG A 1 95 ? 5.071 -9.145 18.805 1.00 84.62 95 ARG A O 1
ATOM 780 N N . HIS A 1 96 ? 3.682 -8.248 17.287 1.00 82.69 96 HIS A N 1
ATOM 781 C CA . HIS A 1 96 ? 4.124 -6.864 17.427 1.00 82.69 96 HIS A CA 1
ATOM 782 C C . HIS A 1 96 ? 3.007 -5.982 18.006 1.00 82.69 96 HIS A C 1
ATOM 784 O O . HIS A 1 96 ? 2.545 -5.018 17.394 1.00 82.69 96 HIS A O 1
ATOM 790 N N . SER A 1 97 ? 2.563 -6.320 19.220 1.00 78.25 97 SER A N 1
ATOM 791 C CA . SER A 1 97 ? 1.483 -5.615 19.927 1.00 78.25 97 SER A CA 1
ATOM 792 C C . SER A 1 97 ? 1.798 -4.148 20.243 1.00 78.25 97 SER A C 1
ATOM 794 O O . SER A 1 97 ? 0.865 -3.356 20.367 1.00 78.25 97 SER A O 1
ATOM 796 N N . SER A 1 98 ? 3.081 -3.777 20.313 1.00 87.94 98 SER A N 1
ATOM 797 C CA . SER A 1 98 ? 3.553 -2.407 20.551 1.00 87.94 98 SER A CA 1
ATOM 798 C C . SER A 1 98 ? 3.384 -1.466 19.357 1.00 87.94 98 SER A C 1
ATOM 800 O O . SER A 1 98 ? 3.532 -0.260 19.531 1.00 87.94 98 SER A O 1
ATOM 802 N N . LEU A 1 99 ? 3.090 -1.990 18.162 1.00 87.38 99 LEU A N 1
ATOM 803 C CA . LEU A 1 99 ? 2.923 -1.159 16.976 1.00 87.38 99 LEU A CA 1
ATOM 804 C C . LEU A 1 99 ? 1.630 -0.352 17.047 1.00 87.38 99 LEU A C 1
ATOM 806 O O . LEU A 1 99 ? 0.552 -0.879 17.368 1.00 87.38 99 LEU A O 1
ATOM 810 N N . ASN A 1 100 ? 1.730 0.915 16.668 1.00 89.31 100 ASN A N 1
ATOM 811 C CA . ASN A 1 100 ? 0.564 1.748 16.442 1.00 89.31 100 ASN A CA 1
ATOM 812 C C . ASN A 1 100 ? -0.194 1.298 15.178 1.00 89.31 100 ASN A C 1
ATOM 814 O O . ASN A 1 100 ? 0.233 0.420 14.420 1.00 89.31 100 ASN A O 1
ATOM 818 N N . GLN A 1 101 ? -1.373 1.879 14.966 1.00 87.75 101 GLN A N 1
ATOM 819 C CA . GLN A 1 101 ? -2.247 1.498 13.861 1.00 87.75 101 GLN A CA 1
ATOM 820 C C . GLN A 1 101 ? -1.581 1.716 12.492 1.00 87.75 101 GLN A C 1
ATOM 822 O O . GLN A 1 101 ? -1.674 0.852 11.622 1.00 87.75 101 GLN A O 1
ATOM 827 N N . GLN A 1 102 ? -0.867 2.825 12.303 1.00 84.88 102 GLN A N 1
ATOM 828 C CA . GLN A 1 102 ? -0.243 3.160 11.022 1.00 84.88 102 GLN A CA 1
ATOM 829 C C . GLN A 1 102 ? 0.957 2.265 10.691 1.00 84.88 102 GLN A C 1
ATOM 831 O O . GLN A 1 102 ? 1.166 1.906 9.528 1.00 84.88 102 GLN A O 1
ATOM 836 N N . GLU A 1 103 ? 1.721 1.856 11.702 1.00 88.12 103 GLU A N 1
ATOM 837 C CA . GLU A 1 103 ? 2.796 0.873 11.562 1.00 88.12 103 GLU A CA 1
ATOM 838 C C . GLU A 1 103 ? 2.236 -0.492 11.150 1.00 88.12 103 GLU A C 1
ATOM 840 O O . GLU A 1 103 ? 2.718 -1.090 10.186 1.00 88.12 103 GLU A O 1
ATOM 845 N N . LYS A 1 104 ? 1.158 -0.949 11.805 1.00 92.00 104 LYS A N 1
ATOM 846 C CA . LYS A 1 104 ? 0.462 -2.194 11.438 1.00 92.00 104 LYS A CA 1
ATOM 847 C C . LYS A 1 104 ? -0.031 -2.1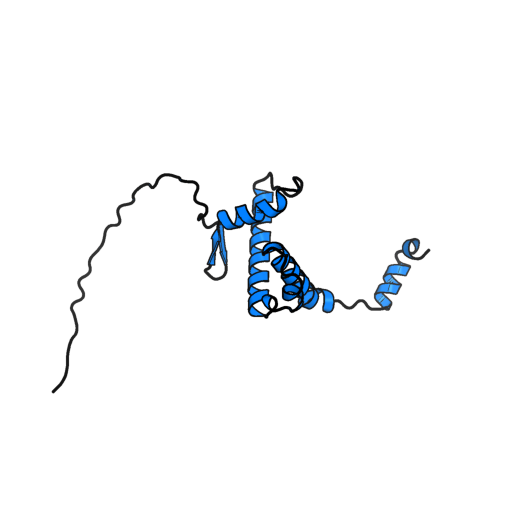56 9.997 1.00 92.00 104 LYS A C 1
ATOM 849 O O . LYS A 1 104 ? 0.237 -3.074 9.229 1.00 92.00 104 LYS A O 1
ATOM 854 N N . GLU A 1 105 ? -0.696 -1.075 9.605 1.00 92.38 105 GLU A N 1
ATOM 855 C CA . GLU A 1 105 ? -1.155 -0.874 8.229 1.00 92.38 105 GLU A CA 1
ATOM 856 C C . GLU A 1 105 ? -0.009 -0.882 7.213 1.00 92.38 105 GLU A C 1
ATOM 858 O O . GLU A 1 105 ? -0.163 -1.398 6.110 1.00 92.38 105 GLU A O 1
ATOM 863 N N . THR A 1 106 ? 1.155 -0.343 7.573 1.00 91.12 106 THR A N 1
ATOM 864 C CA . THR A 1 106 ? 2.331 -0.352 6.693 1.00 91.12 106 THR A CA 1
ATOM 865 C C . THR A 1 106 ? 2.853 -1.771 6.471 1.00 91.12 106 THR A C 1
ATOM 867 O O . THR A 1 106 ? 3.151 -2.138 5.334 1.00 91.12 106 THR A O 1
ATOM 870 N N . ILE A 1 107 ? 2.891 -2.601 7.518 1.00 93.12 107 ILE A N 1
ATOM 871 C CA . ILE A 1 107 ? 3.248 -4.025 7.407 1.00 93.12 107 ILE A CA 1
ATOM 872 C C . ILE A 1 107 ? 2.226 -4.774 6.545 1.00 93.12 107 ILE A C 1
ATOM 874 O O . ILE A 1 107 ? 2.611 -5.497 5.628 1.00 93.12 107 ILE A O 1
ATOM 878 N N . ILE A 1 108 ? 0.931 -4.549 6.787 1.00 95.81 108 ILE A N 1
ATOM 879 C CA . ILE A 1 108 ? -0.176 -5.133 6.015 1.00 95.81 108 ILE A CA 1
ATOM 880 C C . ILE A 1 108 ? -0.013 -4.849 4.520 1.00 95.81 108 ILE A C 1
ATOM 882 O O . ILE A 1 108 ? -0.055 -5.767 3.701 1.00 95.81 108 ILE A O 1
ATOM 886 N N . LEU A 1 109 ? 0.196 -3.581 4.160 1.00 95.50 109 LEU A N 1
ATOM 887 C CA . LEU A 1 109 ? 0.358 -3.175 2.766 1.00 95.50 109 LEU A CA 1
ATOM 888 C C . LEU A 1 109 ? 1.626 -3.756 2.147 1.00 95.50 109 LEU A C 1
ATOM 890 O O . LEU A 1 109 ? 1.599 -4.199 1.002 1.00 95.50 109 LEU A O 1
ATOM 894 N N . ARG A 1 110 ? 2.728 -3.807 2.901 1.00 94.44 110 ARG A N 1
ATOM 895 C CA . ARG A 1 110 ? 3.973 -4.419 2.431 1.00 94.44 110 ARG A CA 1
ATOM 896 C C . ARG A 1 110 ? 3.791 -5.901 2.115 1.00 94.44 110 ARG A C 1
ATOM 898 O O . ARG A 1 110 ? 4.242 -6.351 1.062 1.00 94.44 110 ARG A O 1
ATOM 905 N N . GLN A 1 111 ? 3.118 -6.639 2.995 1.00 94.94 111 GLN A N 1
ATOM 906 C CA . GLN A 1 111 ? 2.821 -8.052 2.781 1.00 94.94 111 GLN A CA 1
ATOM 907 C C . GLN A 1 111 ? 1.906 -8.242 1.565 1.00 94.94 111 GLN A C 1
ATOM 909 O O . GLN A 1 111 ? 2.214 -9.048 0.691 1.00 94.94 111 GLN A O 1
ATOM 914 N N . LEU A 1 112 ? 0.842 -7.438 1.447 1.00 96.31 112 LEU A N 1
ATOM 915 C CA . LEU A 1 112 ? -0.055 -7.456 0.288 1.00 96.31 112 LEU A CA 1
ATOM 916 C C . LEU A 1 112 ? 0.703 -7.263 -1.034 1.00 96.31 112 LEU A C 1
ATOM 918 O O . LEU A 1 112 ? 0.517 -8.041 -1.969 1.00 96.31 112 LEU A O 1
ATOM 922 N N . LEU A 1 113 ? 1.550 -6.233 -1.124 1.00 95.19 113 LEU A N 1
ATOM 923 C CA . LEU A 1 113 ? 2.312 -5.936 -2.341 1.00 95.19 113 LEU A CA 1
ATOM 924 C C . LEU A 1 113 ? 3.343 -7.026 -2.644 1.00 95.19 113 LEU A C 1
ATOM 926 O O . LEU A 1 113 ? 3.563 -7.358 -3.807 1.00 95.19 113 LEU A O 1
ATOM 930 N N . THR A 1 114 ? 3.932 -7.624 -1.610 1.00 94.81 114 THR A N 1
ATOM 931 C CA . THR A 1 114 ? 4.852 -8.754 -1.777 1.00 94.81 114 THR A CA 1
ATOM 932 C C . THR A 1 114 ? 4.132 -9.946 -2.404 1.00 94.81 114 THR A C 1
ATOM 934 O O . THR A 1 114 ? 4.595 -10.484 -3.407 1.00 94.81 114 THR A O 1
ATOM 937 N N . ASP A 1 115 ? 2.957 -10.305 -1.887 1.00 94.06 115 ASP A N 1
ATOM 938 C CA . ASP A 1 115 ? 2.188 -11.452 -2.374 1.00 94.06 115 ASP A CA 1
ATOM 939 C C . ASP A 1 115 ? 1.604 -11.234 -3.774 1.00 94.06 115 ASP A C 1
ATOM 941 O O . ASP A 1 115 ? 1.547 -12.163 -4.581 1.00 94.06 115 ASP A O 1
ATOM 945 N N . LYS A 1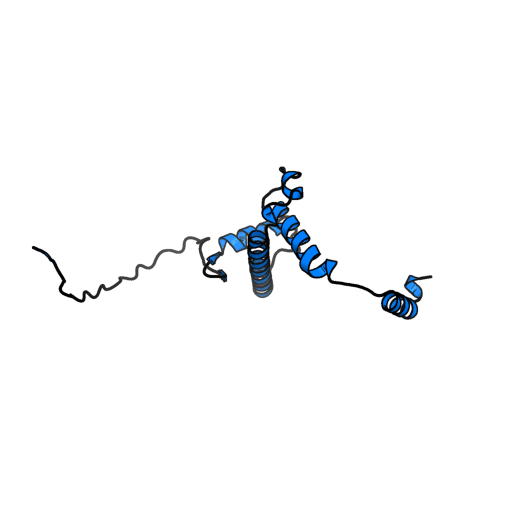 116 ? 1.130 -10.017 -4.064 1.00 93.81 116 LYS A N 1
ATOM 946 C CA . LYS A 1 116 ? 0.427 -9.705 -5.318 1.00 93.81 116 LYS A CA 1
ATOM 947 C C . LYS A 1 116 ? 1.331 -9.235 -6.445 1.00 93.81 116 LYS A C 1
ATOM 949 O O . LYS A 1 116 ? 0.904 -9.311 -7.589 1.00 93.81 116 LYS A O 1
ATOM 954 N N . ILE A 1 117 ? 2.523 -8.733 -6.140 1.00 92.75 117 ILE A N 1
ATOM 955 C CA . ILE A 1 117 ? 3.416 -8.145 -7.141 1.00 92.75 117 ILE A CA 1
ATOM 956 C C . ILE A 1 117 ? 4.763 -8.849 -7.091 1.00 92.75 117 ILE A C 1
ATOM 958 O O . ILE A 1 117 ? 5.107 -9.557 -8.031 1.00 92.75 117 ILE A O 1
ATOM 962 N N . SER A 1 118 ? 5.509 -8.705 -5.993 1.00 89.19 118 SER A N 1
ATOM 963 C CA . SER A 1 118 ? 6.903 -9.164 -5.936 1.00 89.19 118 SER A CA 1
ATOM 964 C C . SER A 1 118 ? 7.043 -10.664 -6.196 1.00 89.19 118 SER A C 1
ATOM 966 O O . SER A 1 118 ? 7.897 -11.070 -6.975 1.00 89.19 118 SER A O 1
ATOM 968 N N . ASN A 1 119 ? 6.167 -11.484 -5.612 1.00 91.50 119 ASN A N 1
ATOM 969 C CA . ASN A 1 119 ? 6.200 -12.939 -5.773 1.00 91.50 119 ASN A CA 1
ATOM 970 C C . ASN A 1 119 ? 5.757 -13.416 -7.167 1.00 91.50 119 ASN A C 1
ATOM 972 O O . ASN A 1 119 ? 5.914 -14.593 -7.477 1.00 91.50 119 ASN A O 1
ATOM 976 N N . GLN A 1 120 ? 5.197 -12.530 -7.996 1.00 89.62 120 GLN A N 1
ATOM 977 C CA . GLN A 1 120 ? 4.814 -12.839 -9.377 1.00 89.62 120 GLN A CA 1
ATOM 978 C C . GLN A 1 120 ? 5.930 -12.521 -10.380 1.00 89.62 120 GLN A C 1
ATOM 980 O O . GLN A 1 120 ? 5.843 -12.912 -11.544 1.00 89.62 120 GLN A O 1
ATOM 985 N N . VAL A 1 121 ? 6.973 -11.802 -9.954 1.00 89.19 121 VAL A N 1
ATOM 986 C CA . VAL A 1 121 ? 8.097 -11.435 -10.814 1.00 89.19 121 VAL A CA 1
ATOM 987 C C . VAL A 1 121 ? 9.112 -12.572 -10.826 1.00 89.19 121 VAL A C 1
ATOM 989 O O . VAL A 1 121 ? 9.727 -12.894 -9.811 1.00 89.19 121 VAL A O 1
ATOM 992 N N . HIS A 1 122 ? 9.326 -13.149 -12.005 1.00 87.44 122 HIS A N 1
ATOM 993 C CA . HIS A 1 122 ? 10.368 -14.139 -12.243 1.00 87.44 122 HIS A CA 1
ATOM 994 C C . HIS A 1 122 ? 11.424 -13.538 -13.165 1.00 87.44 122 HIS A C 1
ATOM 996 O O . HIS A 1 122 ? 11.094 -13.058 -14.244 1.00 87.44 122 HIS A O 1
ATOM 1002 N N . CYS A 1 123 ? 12.687 -13.575 -12.741 1.00 89.19 123 CYS A N 1
ATOM 1003 C CA . CYS A 1 123 ? 13.821 -13.220 -13.586 1.00 89.19 123 CYS A CA 1
ATOM 1004 C C . CYS A 1 123 ? 14.539 -14.503 -14.003 1.00 89.19 123 CYS A C 1
ATOM 1006 O O . CYS A 1 123 ? 14.938 -15.310 -13.157 1.00 89.19 123 CYS A O 1
ATOM 1008 N N . SER A 1 124 ? 14.657 -14.717 -15.307 1.00 93.62 124 SER A N 1
ATOM 1009 C CA . SER A 1 124 ? 15.350 -15.872 -15.862 1.00 93.62 124 SER A CA 1
ATOM 1010 C C . SER A 1 124 ? 16.866 -15.700 -15.780 1.00 93.62 124 SER A C 1
ATOM 1012 O O . SER A 1 124 ? 17.404 -14.592 -15.791 1.00 93.62 124 SER A O 1
ATOM 1014 N N . GLN A 1 125 ? 17.590 -16.819 -15.756 1.00 92.31 125 GLN A N 1
ATOM 1015 C CA . GLN A 1 125 ? 19.054 -16.777 -15.781 1.00 92.31 125 GLN A CA 1
ATOM 1016 C C . GLN A 1 125 ? 19.607 -16.164 -17.073 1.00 92.31 125 GLN A C 1
ATOM 1018 O O . GLN A 1 125 ? 20.697 -15.594 -17.062 1.00 92.31 125 GLN A O 1
ATOM 1023 N N . ASP A 1 126 ? 18.867 -16.252 -18.177 1.00 94.75 126 ASP A N 1
ATOM 1024 C CA . ASP A 1 126 ? 19.283 -15.672 -19.451 1.00 94.75 126 ASP A CA 1
ATOM 1025 C C . ASP A 1 126 ? 19.160 -14.145 -19.443 1.00 94.75 126 ASP A C 1
ATOM 1027 O O . ASP A 1 126 ? 20.074 -13.465 -19.909 1.00 94.75 126 ASP A O 1
ATOM 1031 N N . GLU A 1 127 ? 18.109 -13.591 -18.830 1.00 93.75 127 GLU A N 1
ATOM 1032 C CA . GLU A 1 127 ? 17.983 -12.143 -18.599 1.00 93.75 127 GLU A CA 1
ATOM 1033 C C . GLU A 1 127 ? 19.102 -11.621 -17.696 1.00 93.75 127 GLU A C 1
ATOM 1035 O O . GLU A 1 127 ? 19.705 -10.588 -17.993 1.00 93.75 127 GLU A O 1
ATOM 1040 N N . ILE A 1 128 ? 19.441 -12.365 -16.636 1.00 92.69 128 ILE A N 1
ATOM 1041 C CA . ILE A 1 128 ? 20.542 -12.009 -15.730 1.00 92.69 128 ILE A CA 1
ATOM 1042 C C . ILE A 1 128 ? 21.871 -11.975 -16.493 1.00 92.69 128 ILE A C 1
ATOM 1044 O O . ILE A 1 128 ? 22.606 -10.989 -16.416 1.00 92.69 128 ILE A O 1
ATOM 1048 N N . LYS A 1 129 ? 22.176 -13.016 -17.277 1.00 93.56 129 LYS A N 1
ATOM 1049 C CA . LYS A 1 129 ? 23.406 -13.082 -18.084 1.00 93.56 129 LYS A CA 1
ATOM 1050 C C . LYS A 1 129 ? 23.457 -11.990 -19.150 1.00 93.56 129 LYS A C 1
ATOM 1052 O O . LYS A 1 129 ? 24.512 -11.391 -19.360 1.00 93.56 129 LYS A O 1
ATOM 1057 N N . ALA A 1 130 ? 22.337 -11.721 -19.822 1.00 94.94 130 ALA A N 1
ATOM 1058 C CA . ALA A 1 130 ? 22.241 -10.653 -20.811 1.00 94.94 130 ALA A CA 1
ATOM 1059 C C . ALA A 1 130 ? 22.519 -9.286 -20.170 1.00 94.94 130 ALA A C 1
ATOM 1061 O O . ALA A 1 130 ? 23.307 -8.505 -20.707 1.00 94.94 130 ALA A O 1
ATOM 1062 N N . TYR A 1 131 ? 21.947 -9.032 -18.990 1.00 93.62 131 TYR A N 1
ATOM 1063 C CA . TYR A 1 131 ? 22.178 -7.805 -18.237 1.00 93.62 131 TYR A CA 1
ATOM 1064 C C . TYR A 1 131 ? 23.643 -7.657 -17.802 1.00 93.62 131 TYR A C 1
ATOM 1066 O O . TYR A 1 131 ? 24.228 -6.593 -17.996 1.00 93.62 131 TYR A O 1
ATOM 1074 N N . GLN A 1 132 ? 24.260 -8.721 -17.283 1.00 92.94 132 GLN A N 1
ATOM 1075 C CA . GLN A 1 132 ? 25.675 -8.735 -16.890 1.00 92.94 132 GLN A CA 1
ATOM 1076 C C . GLN A 1 132 ? 26.611 -8.473 -18.075 1.00 92.94 132 GLN A C 1
ATOM 1078 O O . GLN A 1 132 ? 27.524 -7.658 -17.975 1.00 92.94 132 GLN A O 1
ATOM 1083 N N . LYS A 1 133 ? 26.355 -9.101 -19.231 1.00 93.69 133 LYS A N 1
ATOM 1084 C CA . LYS A 1 133 ? 27.146 -8.878 -20.451 1.00 93.69 133 LYS A CA 1
ATOM 1085 C C . LYS A 1 133 ? 27.041 -7.437 -20.959 1.00 93.69 133 LYS A C 1
ATOM 1087 O O . LYS A 1 133 ? 28.019 -6.910 -21.482 1.00 93.69 133 LYS A O 1
ATOM 1092 N N . ALA A 1 134 ? 25.872 -6.812 -20.819 1.00 94.69 134 ALA A N 1
ATOM 1093 C CA . ALA A 1 134 ? 25.662 -5.410 -21.177 1.00 94.69 134 ALA A CA 1
ATOM 1094 C C . ALA A 1 134 ? 26.311 -4.428 -20.180 1.00 94.69 134 ALA A C 1
ATOM 1096 O O . ALA A 1 134 ? 26.560 -3.279 -20.540 1.00 94.69 134 ALA A O 1
ATOM 1097 N N . HIS A 1 135 ? 26.613 -4.874 -18.956 1.00 94.88 135 HIS A N 1
ATOM 1098 C CA . HIS A 1 135 ? 27.169 -4.051 -17.878 1.00 94.88 135 HIS A CA 1
ATOM 1099 C C . HIS A 1 135 ? 28.392 -4.721 -17.220 1.00 94.88 135 HIS A C 1
ATOM 1101 O O . HIS A 1 135 ? 28.358 -5.029 -16.024 1.00 94.88 135 HIS A O 1
ATOM 1107 N N . PRO A 1 136 ? 29.491 -4.940 -17.966 1.00 89.25 136 PRO A N 1
ATOM 1108 C CA . PRO A 1 136 ? 30.662 -5.683 -17.484 1.00 89.25 136 PRO A CA 1
ATOM 1109 C C . PRO A 1 136 ? 31.317 -5.079 -16.226 1.00 89.25 136 PRO A C 1
ATOM 1111 O O . PRO A 1 136 ? 31.939 -5.800 -15.445 1.00 89.25 136 PRO A O 1
ATOM 1114 N N . GLN A 1 137 ? 31.124 -3.779 -15.975 1.00 91.75 137 GLN A N 1
ATOM 1115 C CA . GLN A 1 137 ? 31.589 -3.082 -14.772 1.00 91.75 137 GLN A CA 1
ATOM 1116 C C . GLN A 1 137 ? 30.942 -3.572 -13.465 1.00 91.75 137 GLN A C 1
ATOM 1118 O O . GLN A 1 137 ? 31.460 -3.280 -12.394 1.00 91.75 137 GLN A O 1
ATOM 1123 N N . LEU A 1 138 ? 29.808 -4.283 -13.529 1.00 83.12 138 LEU A N 1
ATOM 1124 C CA . LEU A 1 138 ? 29.106 -4.812 -12.350 1.00 83.12 138 LEU A CA 1
ATOM 1125 C C . LEU A 1 138 ? 29.574 -6.219 -11.947 1.00 83.12 138 LEU A C 1
ATOM 1127 O O . LEU A 1 138 ? 29.164 -6.723 -10.905 1.00 83.12 138 LEU A O 1
ATOM 1131 N N . THR A 1 139 ? 30.385 -6.863 -12.785 1.00 74.88 139 THR A N 1
ATOM 1132 C CA . THR A 1 139 ? 30.850 -8.249 -12.607 1.00 74.88 139 THR A CA 1
ATOM 1133 C C . THR A 1 139 ? 32.371 -8.378 -12.534 1.00 74.88 139 THR A C 1
ATOM 1135 O O . THR A 1 139 ? 32.870 -9.501 -12.510 1.00 74.88 139 THR A O 1
ATOM 1138 N N . SER A 1 140 ? 33.091 -7.250 -12.569 1.00 60.09 140 SER A N 1
ATOM 1139 C CA . SER A 1 140 ? 34.557 -7.191 -12.470 1.00 60.09 140 SER A CA 1
ATOM 1140 C C . SER A 1 140 ? 35.038 -7.278 -11.026 1.00 60.09 140 SER A C 1
ATOM 1142 O O . SER A 1 140 ? 34.361 -6.688 -10.155 1.00 60.09 140 SER A O 1
#

pLDDT: mean 81.06, std 17.57, range [35.47, 96.75]

Secondary structure (DSSP, 8-state):
--------------------------TT-EEEEETTEEEEHHHHHHHHGGGTT-GGGS--SHHHHHHHHHHHHHHHHHHHHHHHTTGGG-HHHHH-TT--HHHHHHHHHHHHHHHHTGGG----HHHHHHHHHH-GGG--

Foldseek 3Di:
DDDDDDDDDDDDDDDDDDDPDDDDPDQADFPDADPNRGDGVVNLVVLQVVCVVPPVQHDPDPVSSVVSVVVSVVLVVLLVVLVVVCLLVDVVCVVCVVDDPVRSSVVSSVVVCCVPPVVVDDDDPVNVVVVCVVPVVVVD

Radius of gyration: 26.29 Å; chains: 1; bounding box: 99×47×42 Å

Sequence (140 aa):
MKKTFFTIITFSLILLIFLPGSATGNDQNVLATLDGKPVTSGDFQNYLKLFDNDPRFRPDTPEARKKLLEHLIDRTILLQYAKKHGYFELKELQRHSSLNQQEKETIILRQLLTDKISNQVHCSQDEIKAYQKAHPQLTS